Protein AF-A0A972HAM0-F1 (afdb_monomer)

Nearest PDB structures (foldseek):
  3bdv-assembly2_B  TM=7.056E-01  e=9.224E-04  Pectobacterium atrosepticum SCRI1043
  4ao7-assembly1_A-2  TM=7.039E-01  e=7.233E-04  unidentified
  4ao8-assembly1_A-2  TM=7.029E-01  e=2.296E-03  unidentified
  3qit-assembly1_A  TM=6.746E-01  e=1.913E-03  Moorena producens 19L
  4dnp-assembly1_A  TM=5.865E-01  e=1.813E-02  Petunia x hybrida

Structure (mmCIF, N/CA/C/O backbone):
data_AF-A0A972HAM0-F1
#
_entry.id   AF-A0A972HAM0-F1
#
loop_
_atom_site.group_PDB
_atom_site.id
_atom_site.type_symbol
_atom_site.label_atom_id
_atom_site.label_alt_id
_atom_site.label_comp_id
_atom_site.label_asym_id
_atom_site.label_entity_id
_atom_site.label_seq_id
_atom_site.pdbx_PDB_ins_code
_atom_site.Cartn_x
_atom_site.Cartn_y
_atom_site.Cartn_z
_atom_site.occupancy
_atom_site.B_iso_or_equiv
_atom_site.auth_seq_id
_atom_site.auth_comp_id
_atom_site.auth_asym_id
_atom_site.auth_atom_id
_atom_site.pdbx_PDB_model_num
ATOM 1 N N . MET A 1 1 ? -0.310 -13.573 5.670 1.00 89.56 1 MET A N 1
ATOM 2 C CA . MET A 1 1 ? -0.587 -12.162 6.028 1.00 89.56 1 MET A CA 1
ATOM 3 C C . MET A 1 1 ? -2.030 -11.923 6.480 1.00 89.56 1 MET A C 1
ATOM 5 O O . MET A 1 1 ? -2.223 -11.388 7.561 1.00 89.56 1 MET A O 1
ATOM 9 N N . THR A 1 2 ? -3.061 -12.250 5.684 1.00 91.50 2 THR A N 1
ATOM 10 C CA . THR A 1 2 ? -4.462 -11.973 6.077 1.00 91.50 2 THR A CA 1
ATOM 11 C C . THR A 1 2 ? -4.888 -12.697 7.353 1.00 91.50 2 THR A C 1
ATOM 13 O O . THR A 1 2 ? -5.573 -12.101 8.175 1.00 91.50 2 THR A O 1
ATOM 16 N N . ALA A 1 3 ? -4.483 -13.957 7.532 1.00 93.50 3 ALA A N 1
ATOM 17 C CA . ALA A 1 3 ? -4.827 -14.722 8.728 1.00 93.50 3 ALA A CA 1
ATOM 18 C C . ALA A 1 3 ? -4.250 -14.070 9.995 1.00 93.50 3 ALA A C 1
ATOM 20 O O . ALA A 1 3 ? -4.934 -13.969 11.004 1.00 93.50 3 ALA A O 1
ATOM 21 N N . GLU A 1 4 ? -3.025 -13.565 9.905 1.00 95.81 4 GLU A N 1
ATOM 22 C CA . GLU A 1 4 ? -2.294 -12.891 10.972 1.00 95.81 4 GLU A CA 1
ATOM 23 C C . GLU A 1 4 ? -2.949 -11.548 11.332 1.00 95.81 4 GLU A C 1
ATOM 25 O O . GLU A 1 4 ? -3.107 -11.243 12.509 1.00 95.81 4 GLU A O 1
ATOM 30 N N . LEU A 1 5 ? -3.417 -10.779 10.338 1.00 95.69 5 LEU A N 1
ATOM 31 C CA . LEU A 1 5 ? -4.200 -9.556 10.572 1.00 95.69 5 LEU A CA 1
ATOM 32 C C . LEU A 1 5 ? -5.527 -9.855 11.281 1.00 95.69 5 LEU A C 1
ATOM 34 O O . LEU A 1 5 ? -5.875 -9.187 12.250 1.00 95.69 5 LEU A O 1
ATOM 38 N N . VAL A 1 6 ? -6.253 -10.885 10.841 1.00 96.44 6 VAL A N 1
ATOM 39 C CA . VAL A 1 6 ? -7.515 -11.288 11.483 1.00 96.44 6 VAL A CA 1
ATOM 40 C C . VAL A 1 6 ? -7.274 -11.769 12.917 1.00 96.44 6 VAL A C 1
ATOM 42 O O . VAL A 1 6 ? -8.014 -11.391 13.820 1.00 96.44 6 VAL A O 1
ATOM 45 N N . GLN A 1 7 ? -6.213 -12.545 13.157 1.00 96.44 7 GLN A N 1
ATOM 46 C CA . GLN A 1 7 ? -5.815 -12.972 14.505 1.00 96.44 7 GLN A CA 1
ATOM 47 C C . GLN A 1 7 ? -5.451 -11.792 15.415 1.00 96.44 7 GLN A C 1
ATOM 49 O O . GLN A 1 7 ? -5.695 -11.855 16.616 1.00 96.44 7 GLN A O 1
ATOM 54 N N . ALA A 1 8 ? -4.912 -10.712 14.848 1.00 95.31 8 ALA A N 1
ATOM 55 C CA . ALA A 1 8 ? -4.632 -9.467 15.556 1.00 95.31 8 ALA A CA 1
ATOM 56 C C . ALA A 1 8 ? -5.870 -8.560 15.740 1.00 95.31 8 ALA A C 1
ATOM 58 O O . ALA A 1 8 ? -5.734 -7.459 16.265 1.00 95.31 8 ALA A O 1
ATOM 59 N N . GLY A 1 9 ? -7.066 -9.006 15.333 1.00 95.69 9 GLY A N 1
ATOM 60 C CA . GLY A 1 9 ? -8.332 -8.303 15.563 1.00 95.69 9 GLY A CA 1
ATOM 61 C C . GLY A 1 9 ? -8.787 -7.375 14.433 1.00 95.69 9 GLY A C 1
ATOM 62 O O . GLY A 1 9 ? -9.770 -6.658 14.604 1.00 95.69 9 GLY A O 1
ATOM 63 N N . PHE A 1 10 ? -8.122 -7.381 13.274 1.00 96.62 10 PHE A N 1
ATOM 64 C CA . PHE A 1 10 ? -8.513 -6.536 12.143 1.00 96.62 10 PHE A CA 1
ATOM 65 C C . PHE A 1 10 ? -9.674 -7.138 11.343 1.00 96.62 10 PHE A C 1
ATOM 67 O O . PHE A 1 10 ? -9.646 -8.308 10.951 1.00 96.62 10 PHE A O 1
ATOM 74 N N . GLY A 1 11 ? -10.646 -6.296 10.982 1.00 96.38 11 GLY A N 1
ATOM 75 C CA . GLY A 1 11 ? -11.509 -6.554 9.831 1.00 96.38 11 GLY A CA 1
ATOM 76 C C . GLY A 1 11 ? -10.717 -6.340 8.539 1.00 96.38 11 GLY A C 1
ATOM 77 O O . GLY A 1 11 ? -10.143 -5.272 8.341 1.00 96.38 11 GLY A O 1
ATOM 78 N N . VAL A 1 12 ? -10.657 -7.345 7.660 1.00 97.06 12 VAL A N 1
ATOM 79 C CA . VAL A 1 12 ? -9.850 -7.278 6.429 1.00 97.06 12 VAL A CA 1
ATOM 80 C C . VAL A 1 12 ? -10.738 -7.348 5.191 1.00 97.06 12 VAL A C 1
ATOM 82 O O . VAL A 1 12 ? -11.298 -8.398 4.879 1.00 97.06 12 VAL A O 1
ATOM 85 N N . LEU A 1 13 ? -10.794 -6.248 4.437 1.00 97.44 13 LEU A N 1
ATOM 86 C CA . LEU A 1 13 ? -11.353 -6.218 3.087 1.00 97.44 13 LEU A CA 1
ATOM 87 C C . LEU A 1 13 ? -10.247 -6.502 2.065 1.00 97.44 13 LEU A C 1
ATOM 89 O O . LEU A 1 13 ? -9.248 -5.789 2.000 1.00 97.44 13 LEU A O 1
ATOM 93 N N . ARG A 1 14 ? -10.443 -7.532 1.239 1.00 97.25 14 ARG A N 1
ATOM 94 C CA . ARG A 1 14 ? -9.650 -7.777 0.027 1.00 97.25 14 ARG A CA 1
ATOM 95 C C . ARG A 1 14 ? -10.576 -7.742 -1.171 1.00 97.25 14 ARG A C 1
ATOM 97 O O . ARG A 1 14 ? -11.687 -8.259 -1.099 1.00 97.25 14 ARG A O 1
ATOM 104 N N . PHE A 1 15 ? -10.092 -7.186 -2.267 1.00 97.69 15 PHE A N 1
ATOM 105 C CA . PHE A 1 15 ? -10.826 -7.118 -3.518 1.00 97.69 15 PHE A CA 1
ATOM 106 C C . PHE A 1 15 ? -9.882 -7.399 -4.686 1.00 97.69 15 PHE A C 1
ATOM 108 O O . PHE A 1 15 ? -8.662 -7.298 -4.549 1.00 97.69 15 PHE A O 1
ATOM 115 N N . ASN A 1 16 ? -10.462 -7.770 -5.824 1.00 98.12 16 ASN A N 1
ATOM 116 C CA . ASN A 1 16 ? -9.743 -7.851 -7.086 1.00 98.12 16 ASN A CA 1
ATOM 117 C C . ASN A 1 16 ? -9.908 -6.527 -7.830 1.00 98.12 16 ASN A C 1
ATOM 119 O O . ASN A 1 16 ? -11.032 -6.034 -7.953 1.00 98.12 16 ASN A O 1
ATOM 123 N N . PHE A 1 17 ? -8.813 -5.989 -8.359 1.00 98.38 17 PHE A N 1
ATOM 124 C CA . PHE A 1 17 ? -8.863 -4.877 -9.308 1.00 98.38 17 PHE A CA 1
ATOM 125 C C . PHE A 1 17 ? -9.680 -5.237 -10.552 1.00 98.38 17 PHE A C 1
ATOM 127 O O . PHE A 1 17 ? -9.882 -6.418 -10.857 1.00 98.38 17 PHE A O 1
ATOM 134 N N . ARG A 1 18 ? -10.139 -4.216 -11.278 1.00 98.06 18 ARG A N 1
ATOM 135 C CA . ARG A 1 18 ? -10.778 -4.371 -12.590 1.00 98.06 18 ARG A CA 1
ATOM 136 C C . ARG A 1 18 ? -9.995 -5.317 -13.506 1.00 98.06 18 ARG A C 1
ATOM 138 O O . ARG A 1 18 ? -8.767 -5.293 -13.545 1.00 98.06 18 ARG A O 1
ATOM 145 N N . GLY A 1 19 ? -10.713 -6.184 -14.215 1.00 96.75 19 GLY A N 1
ATOM 146 C CA . GLY A 1 19 ? -10.127 -7.186 -15.112 1.00 96.75 19 GLY A CA 1
ATOM 147 C C . GLY A 1 19 ? -9.462 -8.390 -14.427 1.00 96.75 19 GLY A C 1
ATOM 148 O O . GLY A 1 19 ? -8.934 -9.257 -15.121 1.00 96.75 19 GLY A O 1
ATOM 149 N N . VAL A 1 20 ? -9.483 -8.488 -13.089 1.00 97.38 20 VAL A N 1
ATOM 150 C CA . VAL A 1 20 ? -8.923 -9.630 -12.345 1.00 97.38 20 VAL A CA 1
ATOM 151 C C . VAL A 1 20 ? -10.029 -10.503 -11.751 1.00 97.38 20 VAL A C 1
ATOM 153 O O . VAL A 1 20 ? -10.897 -10.045 -11.005 1.00 97.38 20 VAL A O 1
ATOM 156 N N . GLY A 1 21 ? -9.958 -11.810 -12.015 1.00 95.75 21 GLY A N 1
ATOM 157 C CA . GLY A 1 21 ? -10.916 -12.784 -11.493 1.00 95.75 21 GLY A CA 1
ATOM 158 C C . GLY A 1 21 ? -12.337 -12.469 -11.960 1.00 95.75 21 GLY A C 1
ATOM 159 O O . GLY A 1 21 ? -12.604 -12.455 -13.156 1.00 95.75 21 GLY A O 1
ATOM 160 N N . SER A 1 22 ? -13.240 -12.217 -11.012 1.00 97.00 22 SER A N 1
ATOM 161 C CA . SER A 1 22 ? -14.641 -11.870 -11.298 1.00 97.00 22 SER A CA 1
ATOM 162 C C . SER A 1 22 ? -14.912 -10.363 -11.394 1.00 97.00 22 SER A C 1
ATOM 164 O O . SER A 1 22 ? -16.061 -9.980 -11.605 1.00 97.00 22 SER A O 1
ATOM 166 N N . SER A 1 23 ? -13.906 -9.504 -11.199 1.00 97.81 23 SER A N 1
ATOM 167 C CA . SER A 1 23 ? -14.076 -8.053 -11.329 1.00 97.81 23 SER A CA 1
ATOM 168 C C . SER A 1 23 ? -14.169 -7.661 -12.804 1.00 97.81 23 SER A C 1
ATOM 170 O O . SER A 1 23 ? -13.308 -8.016 -13.606 1.00 97.81 23 SER A O 1
ATOM 172 N N . SER A 1 24 ? -15.210 -6.906 -13.160 1.00 97.25 24 SER A N 1
ATOM 173 C CA . SER A 1 24 ? -15.413 -6.380 -14.516 1.00 97.25 24 SER A CA 1
ATOM 174 C C . SER A 1 24 ? -14.378 -5.315 -14.901 1.00 97.25 24 SER A C 1
ATOM 176 O O . SER A 1 24 ? -13.622 -4.837 -14.057 1.00 97.25 24 SER A O 1
ATOM 178 N N . GLY A 1 25 ? -14.407 -4.880 -16.163 1.00 96.50 25 GLY A N 1
ATOM 179 C CA . GLY A 1 25 ? -13.519 -3.840 -16.688 1.00 96.50 25 GLY A CA 1
ATOM 180 C C . GLY A 1 25 ? -12.183 -4.396 -17.177 1.00 96.50 25 GLY A C 1
ATOM 181 O O . GLY A 1 25 ? -11.997 -5.607 -17.263 1.00 96.50 25 GLY A O 1
ATOM 182 N N . GLU A 1 26 ? -11.265 -3.495 -17.509 1.00 96.81 26 GLU A N 1
ATOM 183 C CA . GLU A 1 26 ? -9.959 -3.824 -18.083 1.00 96.81 26 GLU A CA 1
ATOM 184 C C . GLU A 1 26 ? -8.845 -3.122 -17.311 1.00 96.81 26 GLU A C 1
ATOM 186 O O . GLU A 1 26 ? -9.047 -2.030 -16.770 1.00 96.81 26 GLU A O 1
ATOM 191 N N . TRP A 1 27 ? -7.673 -3.760 -17.273 1.00 94.44 27 TRP A N 1
ATOM 192 C CA . TRP A 1 27 ? -6.483 -3.197 -16.644 1.00 94.44 27 TRP A CA 1
ATOM 193 C C . TRP A 1 27 ? -6.089 -1.873 -17.306 1.00 94.44 27 TRP A C 1
ATOM 195 O O . TRP A 1 27 ? -6.049 -1.764 -18.531 1.00 94.44 27 TRP A O 1
ATOM 205 N N . SER A 1 28 ? -5.767 -0.875 -16.486 1.00 93.75 28 SER A N 1
ATOM 206 C CA . SER A 1 28 ? -5.526 0.506 -16.923 1.00 93.75 28 SER A CA 1
ATOM 207 C C . SER A 1 28 ? -4.258 1.122 -16.327 1.00 93.75 28 SER A C 1
ATOM 209 O O . SER A 1 28 ? -4.190 2.330 -16.091 1.00 93.75 28 SER A O 1
ATOM 211 N N . ALA A 1 29 ? -3.247 0.287 -16.072 1.00 92.81 29 ALA A N 1
ATOM 212 C CA . ALA A 1 29 ? -1.920 0.700 -15.609 1.00 92.81 29 ALA A CA 1
ATOM 213 C C . ALA A 1 29 ? -1.911 1.565 -14.334 1.00 92.81 29 ALA A C 1
ATOM 215 O O . ALA A 1 29 ? -1.030 2.401 -14.137 1.00 92.81 29 ALA A O 1
ATO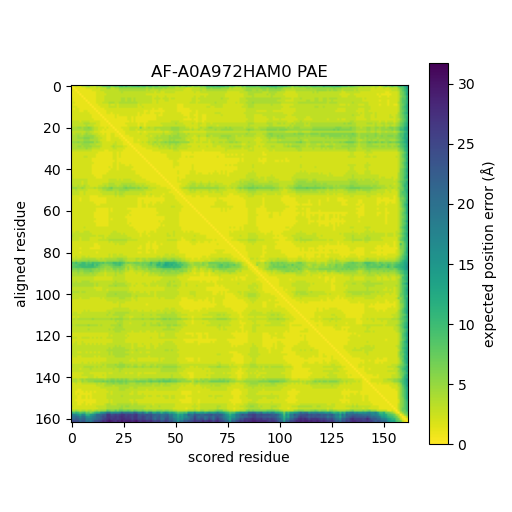M 216 N N . GLY A 1 30 ? -2.883 1.363 -13.443 1.00 92.56 30 GLY A N 1
ATOM 217 C CA . GLY A 1 30 ? -2.986 2.089 -12.182 1.00 92.56 30 GLY A CA 1
ATOM 218 C C . GLY A 1 30 ? -3.821 3.365 -12.262 1.00 92.56 30 GLY A C 1
ATOM 219 O O . GLY A 1 30 ? -3.993 4.013 -11.235 1.00 92.56 30 GLY A O 1
ATOM 220 N N . ILE A 1 31 ? -4.338 3.759 -13.432 1.00 94.38 31 ILE A N 1
ATOM 221 C CA . ILE A 1 31 ? -5.187 4.955 -13.567 1.00 94.38 31 ILE A CA 1
ATOM 222 C C . ILE A 1 31 ? -6.586 4.654 -13.035 1.00 94.38 31 ILE A C 1
ATOM 224 O O . ILE A 1 31 ? -7.037 5.273 -12.076 1.00 94.38 31 ILE A O 1
ATOM 228 N N . GLY A 1 32 ? -7.258 3.677 -13.634 1.00 96.69 32 GLY A N 1
ATOM 229 C CA . GLY A 1 32 ? -8.582 3.243 -13.218 1.00 96.69 32 GLY A CA 1
ATOM 230 C C . GLY A 1 32 ? -8.558 2.445 -11.921 1.00 96.69 32 GLY A C 1
ATOM 231 O O . GLY A 1 32 ? -9.471 2.558 -11.114 1.00 96.69 32 GLY A O 1
ATOM 232 N N . GLU A 1 33 ? -7.493 1.697 -11.647 1.00 98.38 33 GLU A N 1
ATOM 233 C CA . GLU A 1 33 ? -7.373 0.936 -10.403 1.00 98.38 33 GLU A CA 1
ATOM 234 C C . GLU A 1 33 ? -7.383 1.836 -9.150 1.00 98.38 33 GLU A C 1
ATOM 236 O O . GLU A 1 33 ? -7.750 1.371 -8.072 1.00 98.38 33 GLU A O 1
ATOM 241 N N . GLN A 1 34 ? -7.070 3.134 -9.272 1.00 98.38 34 GLN A N 1
ATOM 242 C CA . GLN A 1 34 ? -7.274 4.106 -8.187 1.00 98.38 34 GLN A CA 1
ATOM 243 C C . GLN A 1 34 ? -8.756 4.275 -7.817 1.00 98.38 34 GLN A C 1
ATOM 245 O O . GLN A 1 34 ? -9.065 4.426 -6.636 1.00 98.38 34 GLN A O 1
ATOM 250 N N . ASP A 1 35 ? -9.678 4.201 -8.782 1.00 98.38 35 ASP A N 1
ATOM 251 C CA . ASP A 1 35 ? -11.121 4.210 -8.500 1.00 98.38 35 ASP A CA 1
ATOM 252 C C . ASP A 1 35 ? -11.556 2.938 -7.777 1.00 98.38 35 ASP A C 1
ATOM 254 O O . ASP A 1 35 ? -12.429 2.989 -6.914 1.00 98.38 35 ASP A O 1
ATOM 258 N N . ASP A 1 36 ? -10.925 1.803 -8.081 1.00 98.69 36 ASP A N 1
ATOM 259 C CA . ASP A 1 36 ? -11.220 0.544 -7.397 1.00 98.69 36 ASP A CA 1
ATOM 260 C C . ASP A 1 36 ? -10.776 0.618 -5.923 1.00 98.69 36 ASP A C 1
ATOM 262 O O . ASP A 1 36 ? -11.514 0.194 -5.031 1.00 98.69 36 ASP A O 1
ATOM 266 N N . VAL A 1 37 ? -9.609 1.228 -5.644 1.00 98.69 37 VAL A N 1
ATOM 267 C CA . VAL A 1 37 ? -9.173 1.537 -4.267 1.00 98.69 37 VAL A CA 1
ATOM 268 C 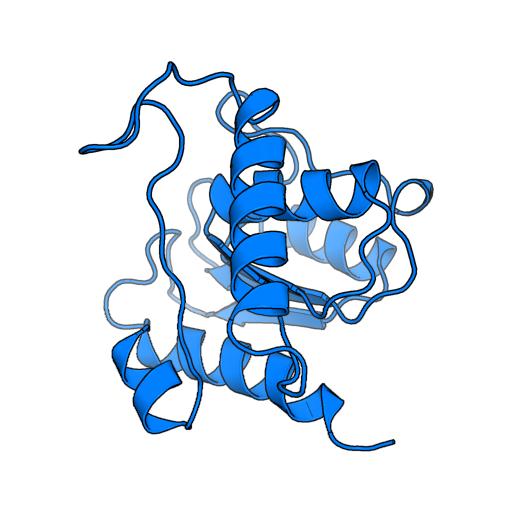C . VAL A 1 37 ? -10.167 2.480 -3.588 1.00 98.69 37 VAL A C 1
ATOM 270 O O . VAL A 1 37 ? -10.593 2.203 -2.465 1.00 98.69 37 VAL A O 1
ATOM 273 N N . ALA A 1 38 ? -10.567 3.564 -4.260 1.00 98.56 38 ALA A N 1
ATOM 274 C CA . ALA A 1 38 ? -11.525 4.528 -3.724 1.00 98.56 38 ALA A CA 1
ATOM 275 C C . ALA A 1 38 ? -12.865 3.862 -3.370 1.00 98.56 38 ALA A C 1
ATOM 277 O O . ALA A 1 38 ? -13.395 4.073 -2.278 1.00 98.56 38 ALA A O 1
ATOM 278 N N . ALA A 1 39 ? -13.379 2.999 -4.250 1.00 98.50 39 ALA A N 1
ATOM 279 C CA . ALA A 1 39 ? -14.611 2.249 -4.036 1.00 98.50 39 ALA A CA 1
ATOM 280 C C . ALA A 1 39 ? -14.499 1.282 -2.848 1.00 98.50 39 ALA A C 1
ATOM 282 O O . ALA A 1 39 ? -15.416 1.212 -2.029 1.00 98.50 39 ALA A O 1
ATOM 283 N N . ALA A 1 40 ? -13.372 0.578 -2.702 1.00 98.44 40 ALA A N 1
ATOM 284 C CA . ALA A 1 40 ? -13.136 -0.311 -1.566 1.00 98.44 40 ALA A CA 1
ATOM 285 C C . ALA A 1 40 ? -13.066 0.454 -0.231 1.00 98.44 40 ALA A C 1
ATOM 287 O O . ALA A 1 40 ? -13.662 0.027 0.761 1.00 98.44 40 ALA A O 1
ATOM 288 N N . VAL A 1 41 ? -12.386 1.606 -0.206 1.00 98.31 41 VAL A N 1
ATOM 289 C CA . VAL A 1 41 ? -12.315 2.482 0.976 1.00 98.31 41 VAL A CA 1
ATOM 290 C C . VAL A 1 41 ? -13.698 3.029 1.333 1.00 98.31 41 VAL A C 1
ATOM 292 O O . VAL A 1 41 ? -14.091 2.978 2.499 1.00 98.31 41 VAL A O 1
ATOM 295 N N . ALA A 1 42 ? -14.459 3.503 0.343 1.00 98.25 42 ALA A N 1
ATOM 296 C CA . ALA A 1 42 ? -15.815 4.006 0.543 1.00 98.25 42 ALA A CA 1
ATOM 297 C C . ALA A 1 42 ? -16.758 2.911 1.063 1.00 98.25 42 ALA A C 1
ATOM 299 O O . ALA A 1 42 ? -17.502 3.146 2.014 1.00 98.25 42 ALA A O 1
ATOM 300 N N . PHE A 1 43 ? -16.684 1.702 0.502 1.00 98.31 43 PHE A N 1
ATOM 301 C CA . PHE A 1 43 ? -17.449 0.552 0.982 1.00 98.31 43 PHE A CA 1
ATOM 302 C C . PHE A 1 43 ? -17.119 0.225 2.444 1.00 98.31 43 PHE A C 1
ATOM 304 O O . PHE A 1 43 ? -18.030 0.083 3.258 1.00 98.31 43 PHE A O 1
ATOM 311 N N . ALA A 1 44 ? -15.832 0.158 2.804 1.00 97.38 44 ALA A N 1
ATOM 312 C CA . ALA A 1 44 ? -15.415 -0.108 4.180 1.00 97.38 44 ALA A CA 1
ATOM 313 C C . ALA A 1 44 ? -15.905 0.979 5.153 1.00 97.38 44 ALA A C 1
ATOM 315 O O . ALA A 1 44 ? -16.360 0.658 6.249 1.00 97.38 44 ALA A O 1
ATOM 316 N N . ALA A 1 45 ? -15.856 2.251 4.746 1.00 96.94 45 ALA A N 1
ATOM 317 C CA . ALA A 1 45 ? -16.357 3.366 5.545 1.00 96.94 45 ALA A CA 1
ATOM 318 C C . ALA A 1 45 ? -17.885 3.336 5.722 1.00 96.94 45 ALA A C 1
ATOM 320 O O . ALA A 1 45 ? -18.375 3.691 6.787 1.00 96.94 45 ALA A O 1
ATOM 321 N N . GLN A 1 46 ? -18.643 2.897 4.714 1.00 97.81 46 GLN A N 1
ATOM 322 C CA . GLN A 1 46 ? -20.101 2.766 4.817 1.00 97.81 46 GLN A CA 1
ATOM 323 C C . GLN A 1 46 ? -20.521 1.557 5.660 1.00 97.81 46 GLN A C 1
ATOM 325 O O . GLN A 1 46 ? -21.444 1.660 6.463 1.00 97.81 46 GLN A O 1
ATOM 330 N N . ALA A 1 47 ? -19.853 0.415 5.483 1.00 97.12 47 ALA A N 1
ATOM 331 C CA . ALA A 1 47 ? -20.174 -0.813 6.204 1.00 97.12 47 ALA A CA 1
ATOM 332 C C . ALA A 1 47 ? -19.765 -0.749 7.686 1.00 97.12 47 ALA A C 1
ATOM 334 O O . ALA A 1 47 ? -20.444 -1.324 8.535 1.00 97.12 47 ALA A O 1
ATOM 335 N N . TYR A 1 48 ? -18.668 -0.048 7.991 1.00 95.88 48 TYR A N 1
ATOM 336 C CA . TYR A 1 48 ? -18.094 0.058 9.333 1.00 95.88 48 TYR A CA 1
ATOM 337 C C . TYR A 1 48 ? -17.655 1.506 9.631 1.00 95.88 48 TYR A C 1
ATOM 339 O O . TYR A 1 48 ? -16.452 1.796 9.668 1.00 95.88 48 TYR A O 1
ATOM 347 N N . PRO A 1 49 ? -18.611 2.434 9.829 1.00 95.00 49 PRO A N 1
ATOM 348 C CA . PRO A 1 49 ? -18.324 3.866 9.951 1.00 95.00 49 PRO A CA 1
ATOM 349 C C . PRO A 1 49 ? -17.424 4.202 11.142 1.00 95.00 49 PRO A C 1
ATOM 351 O O . PRO A 1 49 ? -16.493 4.999 10.993 1.00 95.00 49 PRO A O 1
ATOM 354 N N . ASP A 1 50 ? -17.638 3.527 12.272 1.00 94.38 50 ASP A N 1
ATOM 355 C CA . ASP A 1 50 ? -16.976 3.827 13.547 1.00 94.38 50 ASP A CA 1
ATOM 356 C C . ASP A 1 50 ? -15.610 3.145 13.716 1.00 94.38 50 ASP A C 1
ATOM 358 O O . ASP A 1 50 ? -14.899 3.414 14.684 1.00 94.38 50 ASP A O 1
ATOM 362 N N . LEU A 1 51 ? -15.220 2.253 12.798 1.00 93.94 51 LEU A N 1
ATOM 363 C CA . LEU A 1 51 ? -13.931 1.571 12.890 1.00 93.94 51 LEU A CA 1
ATOM 364 C C . LEU A 1 51 ? -12.812 2.403 12.248 1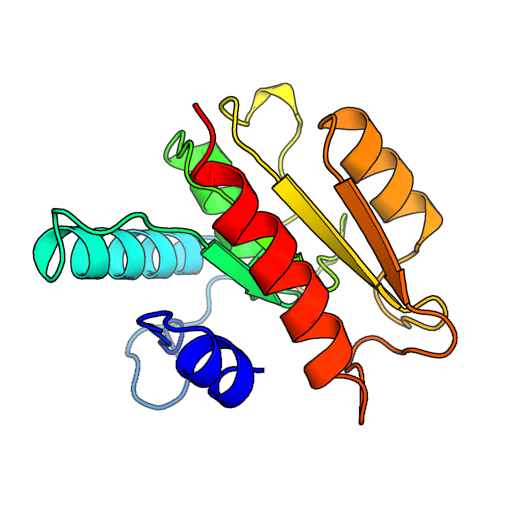.00 93.94 51 LEU A C 1
ATOM 366 O O . LEU A 1 51 ? -12.985 2.901 11.130 1.00 93.94 51 LEU A O 1
ATOM 370 N N . PRO A 1 52 ? -11.630 2.496 12.889 1.00 94.19 52 PRO A N 1
ATOM 371 C CA . PRO A 1 52 ? -10.424 2.977 12.230 1.00 94.19 52 PRO A CA 1
ATOM 372 C C . PRO A 1 52 ? -10.122 2.152 10.975 1.00 94.19 52 PRO A C 1
ATOM 374 O O . PRO A 1 52 ? -10.361 0.944 10.922 1.00 94.19 52 PRO A O 1
ATOM 377 N N . ARG A 1 53 ? -9.584 2.809 9.948 1.00 95.19 53 ARG A N 1
ATOM 378 C CA . ARG A 1 53 ? -9.280 2.198 8.648 1.00 95.19 53 ARG A CA 1
ATOM 379 C C . ARG A 1 53 ? -7.842 2.501 8.264 1.00 95.19 53 ARG A C 1
ATOM 381 O O . ARG A 1 53 ? -7.330 3.572 8.571 1.00 95.19 53 ARG A O 1
ATOM 388 N N . GLY A 1 5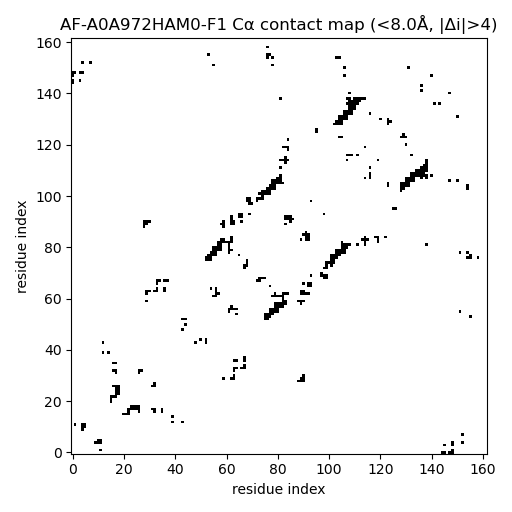4 ? -7.224 1.578 7.544 1.00 97.25 54 GLY A N 1
ATOM 389 C CA . GLY A 1 54 ? -5.907 1.751 6.949 1.00 97.25 54 GLY A CA 1
ATOM 390 C C . GLY A 1 54 ? -5.823 1.003 5.628 1.00 97.25 54 GLY A C 1
ATOM 391 O O . GLY A 1 54 ? -6.644 0.129 5.344 1.00 97.25 54 GLY A O 1
ATOM 392 N N . ILE A 1 55 ? -4.841 1.361 4.813 1.00 98.38 55 ILE A N 1
ATOM 393 C CA . ILE A 1 55 ? -4.622 0.762 3.498 1.00 98.38 55 ILE A CA 1
ATOM 394 C C . ILE A 1 55 ? -3.310 -0.019 3.538 1.00 98.38 55 ILE A C 1
ATOM 396 O O . ILE A 1 55 ? -2.281 0.493 3.969 1.00 98.38 55 ILE 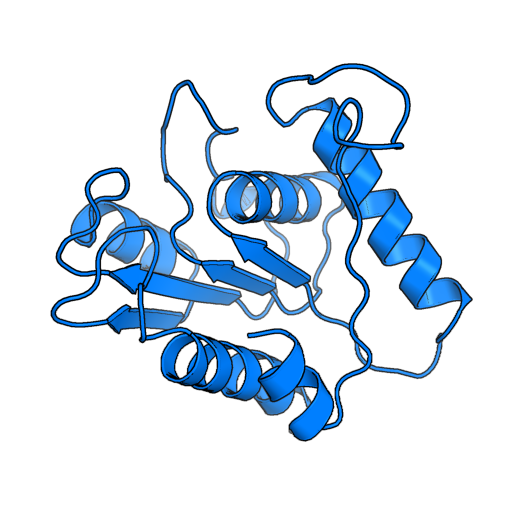A O 1
ATOM 400 N N . VAL A 1 56 ? -3.338 -1.261 3.062 1.00 98.56 56 VAL A N 1
ATOM 401 C CA . VAL A 1 56 ? -2.136 -2.070 2.850 1.00 98.56 56 VAL A CA 1
ATOM 402 C C . VAL A 1 56 ? -2.093 -2.457 1.384 1.00 98.56 56 VAL A C 1
ATOM 404 O O . VAL A 1 56 ? -3.022 -3.090 0.883 1.00 98.56 56 VAL A O 1
ATOM 407 N N . GLY A 1 57 ? -1.025 -2.075 0.696 1.00 98.31 57 GLY A N 1
ATOM 408 C CA . GLY A 1 57 ? -0.792 -2.449 -0.691 1.00 98.31 57 GLY A CA 1
ATOM 409 C C . GLY A 1 57 ? 0.490 -3.256 -0.836 1.00 98.31 57 GLY A C 1
ATOM 410 O O . GLY A 1 57 ? 1.424 -3.101 -0.054 1.00 98.31 57 GLY A O 1
ATOM 411 N N . TRP A 1 58 ? 0.549 -4.097 -1.866 1.00 98.25 58 TRP A N 1
ATOM 412 C CA . TRP A 1 58 ? 1.755 -4.830 -2.249 1.00 98.25 58 TRP A CA 1
ATOM 413 C C . TRP A 1 58 ? 2.085 -4.538 -3.711 1.00 98.25 58 TRP A C 1
ATOM 415 O O . TRP A 1 58 ? 1.212 -4.678 -4.568 1.00 98.25 58 TRP A O 1
ATOM 425 N N . SER A 1 59 ? 3.328 -4.142 -3.997 1.00 97.69 59 SER A N 1
ATOM 426 C CA . SER A 1 59 ? 3.862 -3.908 -5.342 1.00 97.69 59 SER A CA 1
ATOM 427 C C . SER A 1 59 ? 2.958 -2.959 -6.129 1.00 97.69 59 SER A C 1
ATOM 429 O O . SER A 1 59 ? 2.711 -1.842 -5.671 1.00 97.69 59 SER A O 1
ATOM 431 N N . PHE A 1 60 ? 2.382 -3.396 -7.249 1.00 97.94 60 PHE A N 1
ATOM 432 C CA . PHE A 1 60 ? 1.388 -2.632 -8.005 1.00 97.94 60 PHE A CA 1
ATOM 433 C C . PHE A 1 60 ? 0.265 -2.053 -7.124 1.00 97.94 60 PHE A C 1
ATOM 435 O O . PHE A 1 60 ? -0.099 -0.886 -7.269 1.00 97.94 60 PHE A O 1
ATOM 442 N N . GLY A 1 61 ? -0.263 -2.829 -6.173 1.00 98.12 61 GLY A N 1
ATOM 443 C CA . GLY A 1 61 ? -1.309 -2.368 -5.258 1.00 98.12 61 GLY A CA 1
ATOM 444 C C . GLY A 1 61 ? -0.818 -1.310 -4.266 1.00 98.12 61 GLY A C 1
ATOM 445 O O . GLY A 1 61 ? -1.582 -0.419 -3.896 1.00 98.12 61 GLY A O 1
ATOM 446 N N . ALA A 1 62 ? 0.457 -1.355 -3.865 1.00 98.44 62 ALA A N 1
ATOM 447 C CA . ALA A 1 62 ? 1.071 -0.308 -3.048 1.00 98.44 62 ALA A CA 1
ATOM 448 C C . ALA A 1 62 ? 1.184 0.994 -3.850 1.00 98.44 62 ALA A C 1
ATOM 450 O O . ALA A 1 62 ? 0.674 2.026 -3.422 1.00 98.44 62 ALA A O 1
ATOM 451 N N . ALA A 1 63 ? 1.751 0.932 -5.054 1.00 98.31 63 ALA A N 1
ATOM 452 C CA . ALA A 1 63 ? 1.893 2.106 -5.907 1.00 98.31 63 ALA A CA 1
ATOM 453 C C . ALA A 1 63 ? 0.540 2.743 -6.271 1.00 98.31 63 ALA A C 1
ATOM 455 O O . ALA A 1 63 ? 0.353 3.954 -6.138 1.00 98.31 63 ALA A O 1
ATOM 456 N N . THR A 1 64 ? -0.435 1.915 -6.649 1.00 98.56 64 THR A N 1
ATOM 457 C CA . THR A 1 64 ? -1.793 2.354 -6.999 1.00 98.56 64 THR A CA 1
ATOM 458 C C . THR A 1 64 ? -2.508 2.990 -5.811 1.00 98.56 64 THR A C 1
ATOM 460 O O . THR A 1 64 ? -3.094 4.062 -5.944 1.00 98.56 64 THR A O 1
ATOM 463 N N . SER A 1 65 ? -2.442 2.375 -4.627 1.00 98.62 65 SER A N 1
ATOM 464 C CA . SER A 1 65 ? -3.110 2.930 -3.444 1.00 98.62 65 SER A CA 1
ATOM 465 C C . SER A 1 65 ? -2.449 4.206 -2.916 1.00 98.62 65 SER A C 1
ATOM 467 O O . SER A 1 65 ? -3.153 5.082 -2.420 1.00 98.62 65 SER A O 1
ATOM 469 N N . LEU A 1 66 ? -1.129 4.370 -3.071 1.00 98.56 66 LEU A N 1
ATOM 470 C CA . LEU A 1 66 ? -0.459 5.629 -2.737 1.00 98.56 66 LEU A CA 1
ATOM 471 C C . LEU A 1 66 ? -0.814 6.741 -3.735 1.00 98.56 66 LEU A C 1
ATOM 473 O O . LEU A 1 66 ? -1.008 7.888 -3.338 1.00 98.56 66 LEU A O 1
ATOM 477 N N . ARG A 1 67 ? -0.982 6.407 -5.022 1.00 98.38 67 ARG A N 1
ATOM 478 C CA . ARG A 1 67 ? -1.524 7.345 -6.018 1.00 98.38 67 ARG A CA 1
ATOM 479 C C . ARG A 1 67 ? -2.962 7.747 -5.723 1.00 98.38 67 ARG A C 1
ATOM 481 O O . ARG A 1 67 ? -3.261 8.93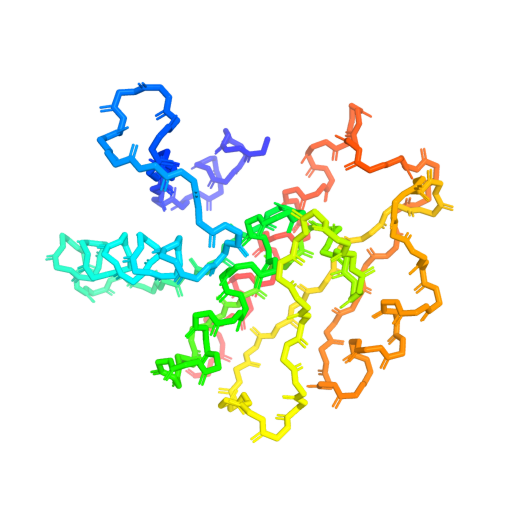3 -5.805 1.00 98.38 67 ARG A O 1
ATOM 488 N N . PHE A 1 68 ? -3.801 6.810 -5.284 1.00 98.56 68 PHE A N 1
ATOM 489 C CA . PHE A 1 68 ? -5.123 7.134 -4.746 1.00 98.56 68 PHE A CA 1
ATOM 490 C C . PHE A 1 68 ? -5.018 8.136 -3.582 1.00 98.56 68 PHE A C 1
ATOM 492 O O . PHE A 1 68 ? -5.734 9.130 -3.588 1.00 98.56 68 PHE A O 1
ATOM 499 N N . GLN A 1 69 ? -4.090 7.958 -2.628 1.00 98.38 69 GLN A N 1
ATOM 500 C CA . GLN A 1 69 ? -3.921 8.943 -1.547 1.00 98.38 69 GLN A CA 1
ATOM 501 C C . GLN A 1 69 ? -3.567 10.340 -2.059 1.00 98.38 69 GLN A C 1
ATOM 503 O O . GLN A 1 69 ? -4.078 11.320 -1.524 1.00 98.38 69 GLN A O 1
ATOM 508 N N . ALA A 1 70 ? -2.711 10.435 -3.077 1.00 98.31 70 ALA A N 1
ATOM 509 C CA . ALA A 1 70 ? -2.359 11.711 -3.693 1.00 98.31 70 ALA A CA 1
ATOM 510 C C . ALA A 1 70 ? -3.545 12.333 -4.446 1.00 98.31 70 ALA A C 1
ATOM 512 O O . ALA A 1 70 ? -3.809 13.524 -4.324 1.00 98.31 70 ALA A O 1
ATOM 513 N N . ARG A 1 71 ? -4.308 11.540 -5.199 1.00 98.19 71 ARG A N 1
ATOM 514 C CA . ARG A 1 71 ? -5.451 12.035 -5.975 1.00 98.19 71 ARG A CA 1
ATOM 515 C C . ARG A 1 71 ? -6.609 12.486 -5.084 1.00 98.19 71 ARG A C 1
ATOM 517 O O . ARG A 1 71 ? -7.148 13.570 -5.279 1.00 98.19 71 ARG A O 1
ATOM 524 N N . ASP A 1 72 ? -6.971 11.663 -4.107 1.00 98.06 72 ASP A N 1
ATOM 525 C CA . ASP A 1 72 ? -8.136 11.862 -3.239 1.00 98.06 72 ASP A CA 1
ATOM 526 C C . ASP A 1 72 ? -7.784 12.583 -1.927 1.00 98.06 72 ASP A C 1
ATOM 528 O O . ASP A 1 72 ? -8.644 12.760 -1.066 1.00 98.06 72 ASP A O 1
ATOM 532 N N . GLN A 1 73 ? -6.520 12.990 -1.757 1.00 98.06 73 GLN A N 1
ATOM 533 C CA . GLN A 1 73 ? -6.004 13.642 -0.545 1.00 98.06 73 GLN A CA 1
ATOM 534 C C . GLN A 1 73 ? -6.315 12.836 0.732 1.00 98.06 73 GLN A C 1
ATOM 536 O O . GLN A 1 73 ? -6.638 13.379 1.789 1.00 98.06 73 GLN A O 1
ATOM 541 N N . SER A 1 74 ? -6.230 11.506 0.634 1.00 97.44 74 SER A N 1
ATOM 542 C CA . SER A 1 74 ? -6.552 10.602 1.738 1.00 97.44 74 SER A CA 1
ATOM 543 C C . SER A 1 74 ? -5.464 10.629 2.813 1.00 97.44 74 SER A C 1
ATOM 545 O O . SER A 1 74 ? -4.298 10.341 2.540 1.00 97.44 74 SER A O 1
ATOM 547 N N . ALA A 1 75 ? -5.872 10.897 4.055 1.00 96.25 75 ALA A N 1
ATOM 548 C CA . ALA A 1 75 ? -5.007 10.889 5.236 1.00 96.25 75 ALA A CA 1
ATOM 549 C C . ALA A 1 75 ? -4.997 9.540 5.991 1.00 96.25 75 ALA A C 1
ATOM 551 O O . ALA A 1 75 ? -4.536 9.465 7.130 1.00 96.25 75 ALA A O 1
ATOM 552 N N . LEU A 1 76 ? -5.534 8.467 5.393 1.00 97.12 76 LEU A N 1
ATOM 553 C CA . LEU A 1 76 ? -5.565 7.154 6.043 1.00 97.12 76 LEU A CA 1
ATOM 554 C C . LEU A 1 76 ? -4.138 6.623 6.285 1.00 97.12 76 LEU A C 1
ATOM 556 O O . LEU A 1 76 ? -3.282 6.777 5.408 1.00 97.12 76 LEU A O 1
ATOM 560 N N . PRO A 1 77 ? -3.876 5.940 7.415 1.00 97.62 77 PRO A N 1
ATOM 561 C CA . PRO A 1 77 ? -2.648 5.179 7.592 1.00 97.62 77 PRO A CA 1
ATOM 562 C C . PRO A 1 77 ? -2.423 4.214 6.424 1.00 97.62 77 PRO A C 1
ATOM 564 O O . PRO A 1 77 ? -3.358 3.542 5.974 1.00 97.62 77 PRO A O 1
ATOM 567 N N . TRP A 1 78 ? -1.189 4.143 5.930 1.00 98.38 78 TRP A N 1
ATOM 568 C CA . TRP A 1 78 ? -0.853 3.363 4.741 1.00 98.38 78 TRP A CA 1
ATOM 569 C C . TRP A 1 78 ? 0.435 2.558 4.916 1.00 98.38 78 TRP A C 1
ATOM 571 O O . TRP A 1 78 ? 1.428 3.054 5.448 1.00 98.38 78 TRP A O 1
ATOM 581 N N . VAL A 1 79 ? 0.425 1.310 4.445 1.00 98.69 79 VAL A N 1
ATOM 582 C CA . VAL A 1 79 ? 1.607 0.442 4.387 1.00 98.69 79 VAL A CA 1
ATOM 583 C C . VAL A 1 79 ? 1.820 -0.037 2.953 1.00 98.69 79 VAL A C 1
ATOM 585 O O . VAL A 1 79 ? 0.947 -0.689 2.375 1.00 98.69 79 VAL A O 1
ATOM 588 N N . GLY A 1 80 ? 3.001 0.230 2.399 1.00 98.62 80 GLY A N 1
ATOM 589 C CA . GLY A 1 80 ? 3.429 -0.280 1.100 1.00 98.62 80 GLY A CA 1
ATOM 590 C C . GLY A 1 80 ? 4.442 -1.403 1.229 1.00 98.62 80 GLY A C 1
ATOM 591 O O . GLY A 1 80 ? 5.558 -1.188 1.695 1.00 98.62 80 GLY A O 1
ATOM 592 N N . ILE A 1 81 ? 4.085 -2.593 0.757 1.00 98.69 81 ILE A N 1
ATOM 593 C CA . ILE A 1 81 ? 4.990 -3.740 0.670 1.00 98.69 81 ILE A CA 1
ATOM 594 C C . ILE A 1 81 ? 5.607 -3.755 -0.729 1.00 98.69 81 ILE A C 1
ATOM 596 O O . ILE A 1 81 ? 4.897 -3.928 -1.715 1.00 98.69 81 ILE A O 1
ATOM 600 N N . ALA A 1 82 ? 6.915 -3.544 -0.807 1.00 98.12 82 ALA A N 1
ATOM 601 C CA . ALA A 1 82 ? 7.723 -3.502 -2.020 1.00 98.12 82 ALA A CA 1
ATOM 602 C C . ALA A 1 82 ? 7.103 -2.687 -3.181 1.00 98.12 82 ALA A C 1
ATOM 604 O O . ALA A 1 82 ? 6.954 -3.227 -4.279 1.00 98.12 82 ALA A O 1
ATOM 605 N N . PRO A 1 83 ? 6.696 -1.415 -2.981 1.00 97.94 83 PRO A N 1
ATOM 606 C CA . PRO A 1 83 ? 6.268 -0.566 -4.090 1.00 97.94 83 PRO A CA 1
ATOM 607 C C . PRO A 1 83 ? 7.472 -0.178 -4.964 1.00 97.94 83 PRO A C 1
ATOM 609 O O . PRO A 1 83 ? 8.418 0.413 -4.442 1.00 97.94 83 PRO A O 1
ATOM 612 N N . PRO A 1 84 ? 7.443 -0.428 -6.283 1.00 94.94 84 PRO A N 1
ATOM 613 C CA . PRO A 1 84 ? 8.444 0.136 -7.180 1.00 94.94 84 PRO A CA 1
ATOM 614 C C . PRO A 1 84 ? 8.311 1.662 -7.220 1.00 94.94 84 PRO A C 1
ATOM 616 O O . PRO A 1 84 ? 7.213 2.180 -7.433 1.00 94.94 84 PRO A O 1
ATOM 619 N N . VAL A 1 85 ? 9.416 2.390 -7.028 1.00 91.12 85 VAL A N 1
ATOM 620 C CA . VAL A 1 85 ? 9.419 3.865 -7.088 1.00 91.12 85 VAL A CA 1
ATOM 621 C C . VAL A 1 85 ? 9.159 4.336 -8.523 1.00 91.12 85 VAL A C 1
ATOM 623 O O . VAL A 1 85 ? 8.303 5.198 -8.763 1.00 91.12 85 VAL A O 1
ATOM 626 N N . ALA A 1 86 ? 9.837 3.706 -9.485 1.00 86.06 86 ALA A N 1
ATOM 627 C CA . ALA A 1 86 ? 9.596 3.852 -10.913 1.00 86.06 86 ALA A CA 1
ATOM 628 C C . ALA A 1 86 ? 9.663 2.484 -11.614 1.00 86.06 86 ALA A C 1
ATOM 630 O O . ALA A 1 86 ? 10.637 1.750 -11.483 1.00 86.06 86 ALA A O 1
ATOM 631 N N . SER A 1 87 ? 8.622 2.141 -12.372 1.00 88.38 87 SER A N 1
ATOM 632 C CA . SER A 1 87 ? 8.549 0.923 -13.185 1.00 88.38 87 SER A CA 1
ATOM 633 C C . SER A 1 87 ? 7.566 1.139 -14.332 1.00 88.38 87 SER A C 1
ATOM 635 O O . SER A 1 87 ? 6.607 1.889 -14.177 1.00 88.38 87 SER A O 1
ATOM 637 N N . ASP A 1 88 ? 7.759 0.449 -15.455 1.00 84.81 88 ASP A N 1
ATOM 638 C CA . ASP A 1 88 ? 6.793 0.447 -16.563 1.00 84.81 88 ASP A CA 1
ATOM 639 C C . ASP A 1 88 ? 5.548 -0.406 -16.255 1.00 84.81 88 ASP A C 1
ATOM 641 O O . ASP A 1 88 ? 4.534 -0.312 -16.944 1.00 84.81 88 ASP A O 1
ATOM 645 N N . LEU A 1 89 ? 5.612 -1.248 -15.216 1.00 85.56 89 LEU A N 1
ATOM 646 C CA . LEU A 1 89 ? 4.538 -2.170 -14.833 1.00 85.56 89 LEU A CA 1
ATOM 647 C C . LEU A 1 89 ? 3.634 -1.623 -13.723 1.00 85.56 89 LEU A C 1
ATOM 649 O O . LEU A 1 89 ? 2.590 -2.209 -13.434 1.00 85.56 89 LEU A O 1
ATOM 653 N N . THR A 1 90 ? 4.023 -0.523 -13.078 1.00 90.88 90 THR A N 1
ATOM 654 C CA . THR A 1 90 ? 3.278 0.086 -11.971 1.00 90.88 90 THR A CA 1
ATOM 655 C C . THR A 1 90 ? 3.174 1.591 -12.164 1.00 90.88 90 THR A C 1
ATOM 657 O O . THR A 1 90 ? 4.091 2.194 -12.719 1.00 90.88 90 THR A O 1
ATOM 660 N N . PRO A 1 91 ? 2.117 2.253 -11.661 1.00 93.50 91 PRO A N 1
ATOM 661 C CA . PRO A 1 91 ? 2.121 3.708 -11.644 1.00 93.50 91 PRO A CA 1
ATOM 662 C C . PRO A 1 91 ? 3.327 4.203 -10.832 1.00 93.50 91 PRO A C 1
ATOM 664 O O . PRO A 1 91 ? 3.646 3.652 -9.780 1.00 93.50 91 PRO A O 1
ATOM 667 N N . ARG A 1 92 ? 4.006 5.248 -11.311 1.00 95.44 92 ARG A N 1
ATOM 668 C CA . ARG A 1 92 ? 5.098 5.900 -10.567 1.00 95.44 92 ARG A CA 1
ATOM 669 C C . ARG A 1 92 ? 4.582 6.369 -9.209 1.00 95.44 92 ARG A C 1
ATOM 671 O O . ARG A 1 92 ? 3.474 6.894 -9.166 1.00 95.44 92 ARG A O 1
ATOM 678 N N . LEU A 1 93 ? 5.361 6.294 -8.134 1.00 97.38 93 LEU A N 1
ATOM 679 C CA . LEU A 1 93 ? 4.924 6.850 -6.845 1.00 97.38 93 LEU A CA 1
ATOM 680 C C . LEU A 1 93 ? 4.778 8.389 -6.898 1.00 97.38 93 LEU A C 1
ATOM 682 O O . LEU A 1 93 ? 5.500 9.040 -7.658 1.00 97.38 93 LEU A O 1
ATOM 686 N N . PRO A 1 94 ? 3.817 8.987 -6.170 1.00 97.44 94 PRO A N 1
ATOM 687 C CA . PRO A 1 94 ? 3.615 10.439 -6.147 1.00 97.44 94 PRO A CA 1
ATOM 688 C C . PRO A 1 94 ? 4.764 11.184 -5.470 1.00 97.44 94 PRO A C 1
ATOM 690 O O . PRO A 1 94 ? 5.419 10.656 -4.575 1.00 97.44 94 PRO A O 1
ATOM 693 N N . ALA A 1 95 ? 5.002 12.428 -5.870 1.00 97.19 95 ALA A N 1
ATOM 694 C CA . ALA A 1 95 ? 5.920 13.311 -5.170 1.00 97.19 95 ALA A CA 1
ATOM 695 C C . ALA A 1 95 ? 5.378 13.655 -3.766 1.00 97.19 95 ALA A C 1
ATOM 697 O O . ALA A 1 95 ? 4.158 13.718 -3.583 1.00 97.19 95 ALA A O 1
ATOM 698 N N . PRO A 1 96 ? 6.251 13.954 -2.785 1.00 96.50 96 PRO A N 1
ATOM 699 C CA . PRO A 1 96 ? 5.826 14.340 -1.438 1.00 96.50 96 PRO A CA 1
ATOM 700 C C . PRO A 1 96 ? 4.806 15.486 -1.408 1.00 96.50 96 PRO A C 1
ATOM 702 O O . PRO A 1 96 ? 3.867 15.452 -0.621 1.00 96.50 96 PRO A O 1
ATOM 705 N N . SER A 1 97 ? 4.936 16.468 -2.306 1.00 97.38 97 SER A N 1
ATOM 706 C CA . SER A 1 97 ? 4.024 17.617 -2.395 1.00 97.38 97 SER A CA 1
ATOM 707 C C . SER A 1 97 ? 2.622 17.277 -2.910 1.00 97.38 97 SER A C 1
ATOM 709 O O . SER A 1 97 ? 1.730 18.112 -2.806 1.00 97.38 97 SER A O 1
ATOM 711 N N . GLU A 1 98 ? 2.420 16.095 -3.498 1.00 98.06 98 GLU A N 1
ATOM 712 C CA . GLU A 1 98 ? 1.103 15.626 -3.950 1.00 98.06 98 GLU A CA 1
ATOM 713 C C . GLU A 1 98 ? 0.323 14.926 -2.821 1.00 98.06 98 GLU A C 1
ATOM 715 O O . GLU A 1 98 ? -0.872 14.674 -2.961 1.00 98.06 98 GLU A O 1
ATOM 720 N N . LEU A 1 99 ? 0.982 14.581 -1.709 1.00 98.12 99 LEU A N 1
ATOM 721 C CA . LEU A 1 99 ? 0.413 13.765 -0.641 1.00 98.12 99 LEU A CA 1
ATOM 722 C C . LEU A 1 99 ? -0.030 14.613 0.553 1.00 98.12 99 LEU A C 1
ATOM 724 O O . LEU A 1 99 ? 0.740 15.397 1.106 1.00 98.12 99 LEU A O 1
ATOM 728 N N . ALA A 1 100 ? -1.249 14.364 1.031 1.00 96.62 100 ALA A N 1
ATOM 729 C CA . ALA A 1 100 ? -1.690 14.866 2.326 1.00 96.62 100 ALA A CA 1
ATOM 730 C C . ALA A 1 100 ? -0.853 14.251 3.473 1.00 96.62 100 ALA A C 1
ATOM 732 O O . ALA A 1 100 ? -0.358 13.117 3.341 1.00 96.62 100 ALA A O 1
ATOM 733 N N . PRO A 1 101 ? -0.710 14.939 4.622 1.00 95.56 101 PRO A N 1
ATOM 734 C CA . PRO A 1 101 ? -0.106 14.353 5.814 1.00 95.56 101 PRO A CA 1
ATOM 735 C C . PRO A 1 101 ? -0.837 13.070 6.225 1.00 95.56 101 PRO A C 1
ATOM 737 O O . PRO A 1 101 ? -2.049 13.071 6.424 1.00 95.56 101 PRO A O 1
ATOM 740 N N . ALA A 1 102 ? -0.099 11.967 6.330 1.00 95.06 102 ALA A N 1
ATOM 741 C CA . ALA A 1 102 ? -0.613 10.682 6.788 1.00 95.06 102 ALA A CA 1
ATOM 742 C C . ALA A 1 102 ? 0.538 9.840 7.337 1.00 95.06 102 ALA A C 1
ATOM 744 O O . ALA A 1 102 ? 1.686 9.990 6.910 1.00 95.06 102 ALA A O 1
ATOM 745 N N . ARG A 1 103 ? 0.222 8.906 8.235 1.00 95.56 103 ARG A N 1
ATOM 746 C CA . ARG A 1 103 ? 1.192 7.923 8.721 1.00 95.56 103 ARG A CA 1
ATOM 747 C C . ARG A 1 103 ? 1.456 6.882 7.633 1.00 95.56 103 ARG A C 1
ATOM 749 O O . ARG A 1 103 ? 0.522 6.239 7.152 1.00 95.56 103 ARG A O 1
ATOM 756 N N . ARG A 1 104 ? 2.720 6.713 7.243 1.00 97.69 104 ARG A N 1
ATOM 757 C CA . ARG A 1 104 ? 3.125 5.812 6.156 1.00 97.69 104 ARG A CA 1
ATOM 758 C C . ARG A 1 104 ? 4.296 4.942 6.583 1.00 97.69 104 ARG A C 1
ATOM 760 O O . ARG A 1 104 ? 5.200 5.423 7.261 1.00 97.69 104 ARG A O 1
ATOM 767 N N . ALA A 1 105 ? 4.284 3.687 6.148 1.00 98.44 105 ALA A N 1
ATOM 768 C CA . ALA A 1 105 ? 5.429 2.798 6.275 1.00 98.44 105 ALA A CA 1
ATOM 769 C C . ALA A 1 105 ? 5.668 2.001 4.992 1.00 98.44 105 ALA A C 1
ATOM 771 O O . ALA A 1 105 ? 4.732 1.625 4.282 1.00 98.44 105 ALA A O 1
ATOM 772 N N . PHE A 1 106 ? 6.932 1.695 4.740 1.00 98.75 106 PHE A N 1
ATOM 773 C CA . PHE A 1 106 ? 7.394 0.882 3.629 1.00 98.75 106 PHE A CA 1
ATOM 774 C C . PHE A 1 106 ? 8.030 -0.404 4.151 1.00 98.75 106 PHE A C 1
ATOM 776 O O . PHE A 1 106 ? 8.699 -0.412 5.183 1.00 98.75 106 PHE A O 1
ATOM 783 N N . ILE A 1 107 ? 7.841 -1.505 3.433 1.00 98.69 107 ILE A N 1
ATOM 784 C CA . ILE A 1 107 ? 8.486 -2.789 3.722 1.00 98.69 107 ILE A CA 1
ATOM 785 C C . ILE A 1 107 ? 9.157 -3.262 2.439 1.00 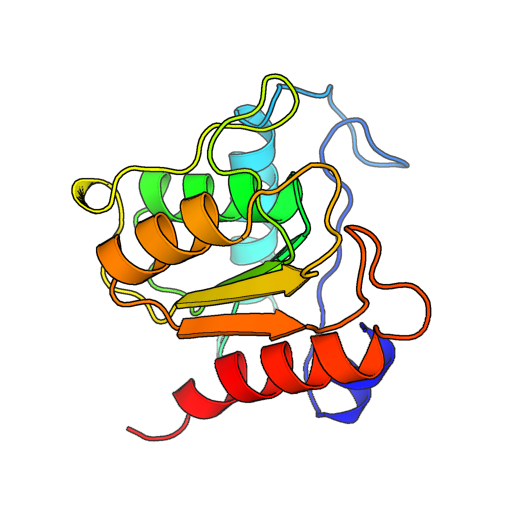98.69 107 ILE A C 1
ATOM 787 O O . ILE A 1 107 ? 8.498 -3.324 1.408 1.00 98.69 107 ILE A O 1
ATOM 791 N N . VAL A 1 108 ? 10.436 -3.624 2.480 1.00 98.56 108 VAL A N 1
ATOM 792 C CA . VAL A 1 108 ? 11.173 -4.118 1.305 1.00 98.56 108 VAL A CA 1
ATOM 793 C C . VAL A 1 108 ? 12.129 -5.239 1.692 1.00 98.56 108 VAL A C 1
ATOM 795 O O . VAL A 1 108 ? 12.621 -5.286 2.819 1.00 98.56 108 VAL A O 1
ATOM 798 N N . GLY A 1 109 ? 12.362 -6.181 0.783 1.00 98.31 109 GLY A N 1
ATOM 799 C CA . GLY A 1 109 ? 13.376 -7.217 0.951 1.00 98.31 109 GLY A CA 1
ATOM 800 C C . GLY A 1 109 ? 14.746 -6.726 0.481 1.00 98.31 109 GLY A C 1
ATOM 801 O O . GLY A 1 109 ? 14.840 -6.032 -0.524 1.00 98.31 109 GLY A O 1
ATOM 802 N N . ASP A 1 110 ? 15.828 -7.097 1.167 1.00 97.75 110 ASP A N 1
ATOM 803 C CA . ASP A 1 110 ? 17.192 -6.724 0.738 1.00 97.75 110 ASP A CA 1
ATOM 804 C C . ASP A 1 110 ? 17.693 -7.480 -0.508 1.00 97.75 110 ASP A C 1
ATOM 806 O O . ASP A 1 110 ? 18.758 -7.169 -1.036 1.00 97.75 110 ASP A O 1
ATOM 810 N N . ARG A 1 111 ? 16.932 -8.478 -0.970 1.00 97.25 111 ARG A N 1
ATOM 811 C CA . ARG A 1 111 ? 17.159 -9.244 -2.203 1.00 97.25 111 ARG A CA 1
ATOM 812 C C . ARG A 1 111 ? 15.990 -9.090 -3.173 1.00 97.25 111 ARG A C 1
ATOM 814 O O . ARG A 1 111 ? 15.740 -9.980 -3.985 1.00 97.25 111 ARG A O 1
ATOM 821 N N . ASP A 1 112 ? 15.226 -8.010 -3.046 1.00 97.75 112 ASP A N 1
ATOM 822 C CA . ASP A 1 112 ? 14.166 -7.693 -3.991 1.00 97.75 112 ASP A CA 1
ATOM 823 C C . ASP A 1 112 ? 14.771 -7.443 -5.385 1.00 97.75 112 ASP A C 1
ATOM 825 O O . ASP A 1 112 ? 15.721 -6.683 -5.551 1.00 97.75 112 ASP A O 1
ATOM 829 N N . GLN A 1 113 ? 14.242 -8.147 -6.384 1.00 95.44 113 GLN A N 1
ATOM 830 C CA . GLN A 1 113 ? 14.718 -8.113 -7.769 1.00 95.44 113 GLN A CA 1
ATOM 831 C C . GLN A 1 113 ? 14.035 -7.031 -8.620 1.00 95.44 113 GLN A C 1
ATOM 833 O O . GLN A 1 113 ? 14.411 -6.835 -9.772 1.00 95.44 113 GLN A O 1
ATOM 838 N N . PHE A 1 114 ? 13.027 -6.353 -8.068 1.00 94.88 114 PHE A N 1
ATOM 839 C CA . PHE A 1 114 ? 12.246 -5.317 -8.743 1.00 94.88 114 PHE A CA 1
ATOM 840 C C . PHE A 1 114 ? 12.335 -3.957 -8.048 1.00 94.88 114 PHE A C 1
ATOM 842 O O . PHE A 1 114 ? 12.120 -2.939 -8.701 1.00 94.88 114 PHE A O 1
ATOM 849 N N . VAL A 1 115 ? 12.627 -3.925 -6.745 1.00 96.75 115 VAL A N 1
ATOM 850 C CA . VAL A 1 115 ? 12.649 -2.692 -5.946 1.00 96.75 115 VAL A CA 1
ATOM 851 C C . VAL A 1 115 ? 13.995 -2.523 -5.254 1.00 96.75 115 VAL A C 1
ATOM 853 O O . VAL A 1 115 ? 14.370 -3.314 -4.392 1.00 96.75 115 VAL A O 1
ATOM 856 N N . GLY A 1 116 ? 14.719 -1.461 -5.607 1.00 96.62 116 GLY A N 1
ATOM 857 C CA . GLY A 1 116 ? 15.979 -1.116 -4.956 1.00 96.62 116 GLY A CA 1
ATOM 858 C C . GLY A 1 116 ? 15.756 -0.597 -3.535 1.00 96.62 116 GLY A C 1
ATOM 859 O O . GLY A 1 116 ? 14.962 0.317 -3.320 1.00 96.62 116 GLY A O 1
ATOM 860 N N . VAL A 1 117 ? 16.484 -1.149 -2.559 1.00 97.94 117 VAL A N 1
ATOM 861 C CA . VAL A 1 117 ? 16.380 -0.720 -1.151 1.00 97.94 117 VAL A CA 1
ATOM 862 C C . VAL A 1 117 ? 16.775 0.742 -0.979 1.00 97.94 117 VAL A C 1
ATOM 864 O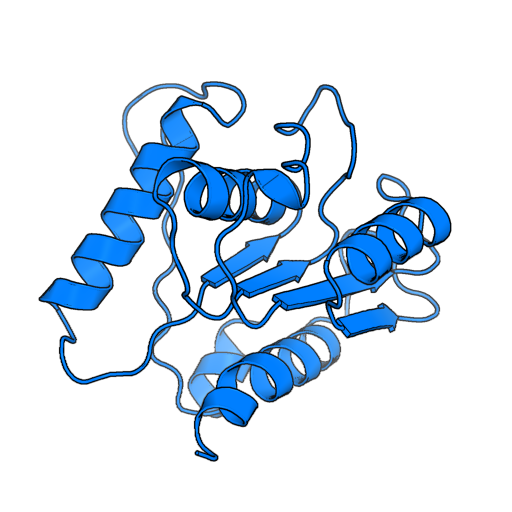 O . VAL A 1 117 ? 16.090 1.460 -0.260 1.00 97.94 117 VAL A O 1
ATOM 867 N N . GLU A 1 118 ? 17.862 1.178 -1.616 1.00 97.69 118 GLU A N 1
ATOM 868 C CA . GLU A 1 118 ? 18.355 2.559 -1.528 1.00 97.69 118 GLU A CA 1
ATOM 869 C C . GLU A 1 118 ? 17.324 3.544 -2.088 1.00 97.69 118 GLU A C 1
ATOM 871 O O . GLU A 1 118 ? 16.858 4.415 -1.362 1.00 97.69 118 GLU A O 1
ATOM 876 N N . GLU A 1 119 ? 16.857 3.313 -3.319 1.00 96.94 119 GLU A N 1
ATOM 877 C CA . GLU A 1 119 ? 15.845 4.152 -3.975 1.00 96.94 119 GLU A CA 1
ATOM 878 C C . GLU A 1 119 ? 14.561 4.271 -3.139 1.00 96.94 119 GLU A C 1
ATOM 880 O O . GLU A 1 119 ? 14.028 5.367 -2.947 1.00 96.94 119 GLU A O 1
ATOM 885 N N . LEU A 1 120 ? 14.067 3.153 -2.597 1.00 98.25 120 LEU A N 1
ATOM 886 C CA . LEU A 1 120 ? 12.874 3.183 -1.759 1.00 98.25 120 LEU A CA 1
ATOM 887 C C . LEU A 1 120 ? 13.131 3.840 -0.395 1.00 98.25 120 LEU A C 1
ATOM 889 O O . LEU A 1 120 ? 12.233 4.489 0.139 1.00 98.25 120 LEU A O 1
ATOM 893 N N . SER A 1 121 ? 14.334 3.691 0.166 1.00 98.31 121 SER A N 1
ATOM 894 C CA . SER A 1 121 ? 14.722 4.338 1.428 1.00 98.31 121 SER A CA 1
ATOM 895 C C . SER A 1 121 ? 14.770 5.853 1.280 1.00 98.31 121 SER A C 1
ATOM 897 O O . SER A 1 121 ? 14.219 6.557 2.124 1.00 98.31 121 SER A O 1
ATOM 899 N N . ASP A 1 122 ? 15.348 6.349 0.188 1.00 98.31 122 ASP A N 1
ATOM 900 C CA . ASP A 1 122 ? 15.393 7.777 -0.122 1.00 98.31 122 ASP A CA 1
ATOM 901 C C . ASP A 1 122 ? 13.982 8.340 -0.320 1.00 98.31 122 ASP A C 1
ATOM 903 O O . ASP A 1 122 ? 13.636 9.397 0.220 1.00 98.31 122 ASP A O 1
ATOM 907 N N . TYR A 1 123 ? 13.126 7.601 -1.031 1.00 98.31 123 TYR A N 1
ATOM 908 C CA . TYR A 1 123 ? 11.727 7.979 -1.199 1.00 98.31 123 TYR A CA 1
ATOM 909 C C . TYR A 1 123 ? 10.980 8.019 0.143 1.00 98.31 123 TYR A C 1
ATOM 911 O O . TYR A 1 123 ? 10.321 9.015 0.445 1.00 98.31 123 TYR A O 1
ATOM 919 N N . ALA A 1 124 ? 11.118 6.991 0.985 1.00 98.31 124 ALA A N 1
ATOM 920 C CA . ALA A 1 124 ? 10.503 6.954 2.312 1.00 98.31 124 ALA A CA 1
ATOM 921 C C . ALA A 1 124 ? 10.979 8.120 3.195 1.00 98.31 124 ALA A C 1
ATOM 923 O O . ALA A 1 124 ? 10.155 8.798 3.813 1.00 98.31 124 ALA A O 1
ATOM 924 N N . ALA A 1 125 ? 12.282 8.417 3.185 1.00 98.31 125 ALA A N 1
ATOM 925 C CA . ALA A 1 125 ? 12.860 9.547 3.907 1.00 98.31 125 ALA A CA 1
ATOM 926 C C . ALA A 1 125 ? 12.280 10.890 3.435 1.00 98.31 125 ALA A C 1
ATOM 928 O O . ALA A 1 125 ? 11.953 11.738 4.265 1.00 98.31 125 ALA A O 1
ATOM 929 N N . SER A 1 126 ? 12.061 11.064 2.125 1.00 97.62 126 SER A N 1
ATOM 930 C CA . SER A 1 126 ? 11.437 12.276 1.568 1.00 97.62 126 SER A CA 1
ATOM 931 C C . SER A 1 126 ? 9.991 12.502 2.037 1.00 97.62 126 SER A C 1
ATOM 933 O O . SER A 1 126 ? 9.507 13.633 2.026 1.00 97.62 126 SER A O 1
ATOM 935 N N . LEU A 1 127 ? 9.311 11.436 2.472 1.00 97.00 127 LEU A N 1
ATOM 936 C CA . LEU A 1 127 ? 7.961 11.473 3.035 1.00 97.00 127 LEU A CA 1
ATOM 937 C C . LEU A 1 127 ? 7.943 11.546 4.568 1.00 97.00 127 LEU A C 1
ATOM 939 O O . LEU A 1 127 ? 6.862 11.657 5.146 1.00 97.00 127 LEU A O 1
ATOM 943 N N . GLY A 1 128 ? 9.099 11.428 5.231 1.00 96.88 128 GLY A N 1
ATOM 944 C CA . GLY A 1 128 ? 9.168 11.203 6.678 1.00 96.88 128 GLY 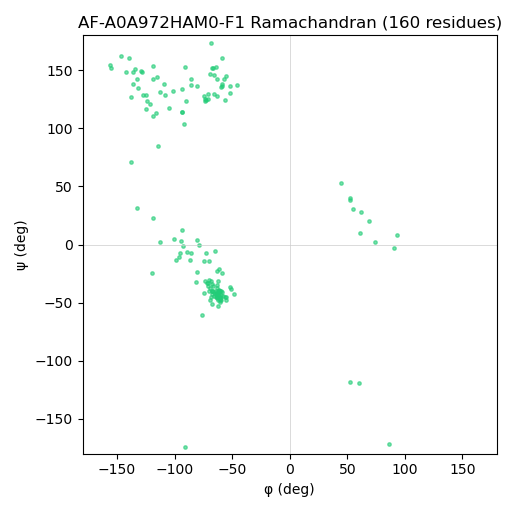A CA 1
ATOM 945 C C . GLY A 1 128 ? 8.505 9.887 7.109 1.00 96.88 128 GLY A C 1
ATOM 946 O O . GLY A 1 128 ? 7.967 9.806 8.210 1.00 96.88 128 GLY A O 1
ATOM 947 N N . ALA A 1 129 ? 8.478 8.888 6.224 1.00 97.56 129 ALA A N 1
ATOM 948 C CA . ALA A 1 129 ? 7.833 7.601 6.450 1.00 97.56 129 ALA A CA 1
ATOM 949 C C . ALA A 1 129 ? 8.795 6.572 7.061 1.00 97.56 129 ALA A C 1
ATOM 951 O O . ALA A 1 129 ? 9.999 6.595 6.800 1.00 97.56 129 ALA A O 1
ATOM 952 N N . ASP A 1 130 ? 8.247 5.616 7.812 1.00 97.31 130 ASP A N 1
ATOM 953 C CA . ASP A 1 130 ? 9.018 4.481 8.318 1.00 97.31 130 ASP A CA 1
ATOM 954 C C . ASP A 1 130 ? 9.421 3.551 7.159 1.00 97.31 130 ASP A C 1
ATOM 956 O O . ASP A 1 130 ? 8.651 3.344 6.217 1.00 97.31 130 ASP A O 1
ATOM 960 N N . ILE A 1 131 ? 10.595 2.918 7.240 1.00 98.00 131 ILE A N 1
ATOM 961 C CA . ILE A 1 131 ? 10.989 1.849 6.314 1.00 98.00 131 ILE A CA 1
ATOM 962 C C . ILE A 1 131 ? 11.544 0.634 7.058 1.00 98.00 131 ILE A C 1
ATOM 964 O O . ILE A 1 131 ? 12.367 0.739 7.968 1.00 98.00 131 ILE A O 1
ATOM 968 N N . HIS A 1 132 ? 11.093 -0.550 6.649 1.00 98.06 132 HIS A N 1
ATOM 969 C CA . HIS A 1 132 ? 11.516 -1.834 7.191 1.00 98.06 132 HIS A CA 1
ATOM 970 C C . HIS A 1 132 ? 12.171 -2.683 6.102 1.00 98.06 132 HIS A C 1
ATOM 972 O O . HIS A 1 132 ? 11.504 -3.184 5.196 1.00 98.06 132 HIS A O 1
ATOM 978 N N . VAL A 1 133 ? 13.484 -2.885 6.221 1.00 98.25 133 VAL A N 1
ATOM 979 C CA . VAL A 1 133 ? 14.255 -3.746 5.316 1.00 98.25 133 VAL A CA 1
ATOM 980 C C . VAL A 1 133 ? 14.359 -5.153 5.905 1.00 98.25 133 VAL A C 1
ATOM 982 O O . VAL A 1 133 ? 14.992 -5.367 6.943 1.00 98.25 133 VAL A O 1
ATOM 985 N N . LEU A 1 134 ? 13.744 -6.135 5.247 1.00 97.62 134 LEU A N 1
ATOM 986 C CA . LEU A 1 134 ? 13.738 -7.529 5.684 1.00 97.62 134 LEU A CA 1
ATOM 987 C C . LEU A 1 134 ? 14.900 -8.305 5.063 1.00 97.62 134 LEU A C 1
ATOM 989 O O . LEU A 1 134 ? 14.851 -8.721 3.905 1.00 97.62 134 LEU A O 1
ATOM 993 N N . LYS A 1 135 ? 15.929 -8.557 5.878 1.00 96.94 135 LYS A N 1
ATOM 994 C CA . LYS A 1 135 ? 17.128 -9.290 5.457 1.00 96.94 135 LYS A CA 1
ATOM 995 C C . LYS A 1 135 ? 16.830 -10.701 4.944 1.00 96.94 135 LYS A C 1
ATOM 997 O O . LYS A 1 135 ? 16.103 -11.472 5.577 1.00 96.94 135 LYS A O 1
ATOM 1002 N N . GLY A 1 136 ? 17.470 -11.060 3.837 1.00 96.44 136 GLY A N 1
ATOM 1003 C CA . GLY A 1 136 ? 17.320 -12.328 3.136 1.00 96.44 136 GLY A CA 1
ATOM 1004 C C . GLY A 1 136 ? 15.963 -12.525 2.463 1.00 96.44 136 GLY A C 1
ATOM 1005 O O . GLY A 1 136 ? 15.601 -13.677 2.230 1.00 96.44 136 GLY A O 1
ATOM 1006 N N . SER A 1 137 ? 15.208 -11.454 2.203 1.00 97.81 137 SER A N 1
ATOM 1007 C CA . SER A 1 137 ? 13.873 -11.537 1.592 1.00 97.81 137 SER A CA 1
ATOM 1008 C C . SER A 1 137 ? 13.899 -10.999 0.169 1.00 97.81 137 SER A C 1
ATOM 1010 O O . SER A 1 137 ? 14.535 -9.983 -0.098 1.00 97.81 137 SER A O 1
ATOM 1012 N N . ASP A 1 138 ? 13.206 -11.690 -0.728 1.00 97.06 138 ASP A N 1
ATOM 1013 C CA . ASP A 1 138 ? 12.941 -11.231 -2.089 1.00 97.06 138 ASP A CA 1
ATOM 1014 C C . ASP A 1 138 ? 11.617 -10.449 -2.155 1.00 97.06 138 ASP A C 1
ATOM 1016 O O . ASP A 1 138 ? 10.955 -10.226 -1.139 1.00 97.06 138 ASP A O 1
ATOM 1020 N N . HIS A 1 139 ? 11.207 -10.075 -3.369 1.00 97.12 139 HIS A N 1
ATOM 1021 C CA . HIS A 1 139 ? 9.960 -9.350 -3.635 1.00 97.12 139 HIS A CA 1
ATOM 1022 C C . HIS A 1 139 ? 8.687 -10.072 -3.159 1.00 97.12 139 HIS A C 1
ATOM 1024 O O . HIS A 1 139 ? 7.642 -9.455 -2.945 1.00 97.12 139 HIS A O 1
ATOM 1030 N N . PHE A 1 140 ? 8.750 -11.400 -3.038 1.00 96.88 140 PHE A N 1
ATOM 1031 C CA . PHE A 1 140 ? 7.605 -12.255 -2.734 1.00 96.88 140 PHE A CA 1
ATOM 1032 C C . PHE A 1 140 ? 7.533 -12.631 -1.254 1.00 96.88 140 PHE A C 1
ATOM 1034 O O . PHE A 1 140 ? 6.493 -13.113 -0.796 1.00 96.88 140 PHE A O 1
ATOM 1041 N N . PHE A 1 141 ? 8.610 -12.384 -0.501 1.00 96.81 141 PHE A N 1
ATOM 1042 C CA . PHE A 1 141 ? 8.706 -12.630 0.933 1.00 96.81 141 PHE A CA 1
ATOM 1043 C C . PHE A 1 141 ? 8.301 -14.067 1.302 1.00 96.81 141 PHE A C 1
ATOM 1045 O O . PHE A 1 141 ? 7.623 -14.295 2.313 1.00 96.81 141 PHE A O 1
ATOM 1052 N N . TYR A 1 142 ? 8.703 -15.053 0.488 1.00 92.56 142 TYR A N 1
ATOM 1053 C CA . TYR A 1 142 ? 8.395 -16.463 0.739 1.00 92.56 142 TYR A CA 1
ATOM 1054 C C . TYR A 1 142 ? 8.807 -16.867 2.161 1.00 92.56 142 TYR A C 1
ATOM 1056 O O . TYR A 1 142 ? 9.916 -16.585 2.612 1.00 92.56 142 TYR A O 1
ATOM 1064 N N . PHE A 1 143 ? 7.885 -17.508 2.887 1.00 91.19 143 PHE A N 1
ATOM 1065 C CA . PHE A 1 143 ? 8.032 -17.899 4.300 1.00 91.19 143 PHE A CA 1
ATOM 1066 C C . PHE A 1 143 ? 8.252 -16.742 5.296 1.00 91.19 143 PHE A C 1
ATOM 1068 O O . PHE A 1 143 ? 8.520 -16.981 6.472 1.00 91.19 143 PHE A O 1
ATOM 1075 N N . ARG A 1 144 ? 8.100 -15.484 4.866 1.00 94.62 144 ARG A N 1
ATOM 1076 C CA . ARG A 1 144 ? 8.251 -14.283 5.704 1.00 94.62 144 ARG A CA 1
ATOM 1077 C C . ARG A 1 144 ? 6.941 -13.522 5.917 1.00 94.62 144 ARG A C 1
ATOM 1079 O O . ARG A 1 144 ? 6.956 -12.514 6.618 1.00 94.62 144 ARG A O 1
ATOM 1086 N N . TYR A 1 145 ? 5.806 -14.005 5.398 1.00 94.56 145 TYR A N 1
ATOM 1087 C CA . TYR A 1 145 ? 4.497 -13.355 5.576 1.00 94.56 145 TYR A CA 1
ATOM 1088 C C . TYR A 1 145 ? 4.141 -13.010 7.032 1.00 94.56 145 TYR A C 1
ATOM 1090 O O . TYR A 1 145 ? 3.607 -11.918 7.227 1.00 94.56 145 TYR A O 1
ATOM 1098 N N . PRO A 1 146 ? 4.454 -13.844 8.049 1.00 95.44 146 PRO A N 1
ATOM 1099 C CA . PRO A 1 146 ? 4.210 -13.464 9.440 1.00 95.44 146 PRO A CA 1
ATOM 1100 C C . PRO A 1 146 ? 5.032 -12.244 9.868 1.00 95.44 146 PRO A C 1
ATOM 1102 O O . PRO A 1 146 ? 4.523 -11.368 10.557 1.00 95.44 146 PRO A O 1
ATOM 1105 N N . LYS A 1 147 ? 6.284 -12.139 9.399 1.00 96.19 147 LYS A N 1
ATOM 1106 C CA . LYS A 1 147 ? 7.146 -10.991 9.699 1.00 96.19 147 LYS A CA 1
ATOM 1107 C C . LYS A 1 147 ? 6.670 -9.724 8.992 1.00 96.19 147 LYS A C 1
ATOM 1109 O O . LYS A 1 147 ? 6.671 -8.656 9.591 1.00 96.19 147 LYS A O 1
ATOM 1114 N N . VAL A 1 148 ? 6.218 -9.841 7.743 1.00 97.56 148 VAL A N 1
ATOM 1115 C CA . VAL A 1 148 ? 5.574 -8.728 7.024 1.00 97.56 148 VAL A CA 1
ATOM 1116 C C . VAL A 1 148 ? 4.317 -8.271 7.772 1.00 97.56 148 VAL A C 1
ATOM 1118 O O . VAL A 1 148 ? 4.143 -7.078 8.001 1.00 97.56 148 VAL A O 1
ATOM 1121 N N . ALA A 1 149 ? 3.474 -9.212 8.213 1.00 97.38 149 ALA A N 1
ATOM 1122 C CA . ALA A 1 149 ? 2.261 -8.906 8.967 1.00 97.38 149 ALA A CA 1
ATOM 1123 C C . ALA A 1 149 ? 2.555 -8.189 10.294 1.00 97.38 149 ALA A C 1
ATOM 1125 O O . ALA A 1 149 ? 1.851 -7.241 10.617 1.00 97.38 149 ALA A O 1
ATOM 1126 N N . GLU A 1 150 ? 3.603 -8.577 11.027 1.00 96.38 150 GLU A N 1
ATOM 1127 C CA . GLU A 1 150 ? 4.034 -7.902 12.263 1.00 96.38 150 GLU A CA 1
ATOM 1128 C C . GLU A 1 150 ? 4.286 -6.402 12.036 1.00 96.38 150 GLU A C 1
ATOM 1130 O O . GLU A 1 150 ? 3.757 -5.566 12.768 1.00 96.38 150 GLU A O 1
ATOM 1135 N N . HIS A 1 151 ? 5.028 -6.053 10.979 1.00 96.00 151 HIS A N 1
ATOM 1136 C CA . HIS A 1 151 ? 5.293 -4.657 10.621 1.00 96.00 151 HIS A CA 1
ATOM 1137 C C . HIS A 1 151 ? 4.027 -3.913 10.180 1.00 96.00 151 HIS A C 1
ATOM 1139 O O . HIS A 1 151 ? 3.820 -2.768 10.574 1.00 96.00 151 HIS A O 1
ATOM 1145 N N . VAL A 1 152 ? 3.148 -4.564 9.409 1.00 97.25 152 VAL A N 1
ATOM 1146 C CA . VAL A 1 152 ? 1.848 -3.987 9.026 1.00 97.25 152 VAL A CA 1
ATOM 1147 C C . VAL A 1 152 ? 1.006 -3.684 10.270 1.00 97.25 152 VAL A C 1
ATOM 1149 O O . VAL A 1 152 ? 0.508 -2.571 10.417 1.00 97.25 152 VAL A O 1
ATOM 1152 N N . ILE A 1 153 ? 0.873 -4.648 11.184 1.00 96.62 153 ILE A N 1
ATOM 1153 C CA . ILE A 1 153 ? 0.083 -4.521 12.416 1.00 96.62 153 ILE A CA 1
ATOM 1154 C C . ILE A 1 153 ? 0.632 -3.392 13.288 1.00 96.62 153 ILE A C 1
ATOM 1156 O O . ILE A 1 153 ? -0.137 -2.543 13.735 1.00 96.62 153 ILE A O 1
ATOM 1160 N N . ALA A 1 154 ? 1.952 -3.341 13.496 1.00 93.94 154 ALA A N 1
ATOM 1161 C CA . ALA A 1 154 ? 2.584 -2.280 14.275 1.00 93.94 154 ALA A CA 1
ATOM 1162 C C . ALA A 1 154 ? 2.310 -0.893 13.675 1.00 93.94 154 ALA A C 1
ATOM 1164 O O . ALA A 1 154 ? 2.000 0.049 14.410 1.00 93.94 154 ALA A O 1
ATOM 1165 N N . THR A 1 155 ? 2.349 -0.771 12.344 1.00 90.62 155 THR A N 1
ATOM 1166 C CA . THR A 1 155 ? 2.088 0.500 11.664 1.00 90.62 155 THR A CA 1
ATOM 1167 C C . THR A 1 155 ? 0.628 0.936 11.763 1.00 90.62 155 THR A C 1
ATOM 1169 O O . THR A 1 155 ? 0.352 2.127 11.908 1.00 90.62 155 THR A O 1
ATOM 1172 N N . LEU A 1 156 ? -0.317 0.001 11.699 1.00 92.81 156 LEU A N 1
ATOM 1173 C CA . LEU A 1 156 ? -1.739 0.338 11.759 1.00 92.81 156 LEU A CA 1
ATOM 1174 C C . LEU A 1 156 ? -2.240 0.563 13.199 1.00 92.81 156 LEU A C 1
ATOM 1176 O O . LEU A 1 156 ? -3.089 1.422 13.403 1.00 92.81 156 LEU A O 1
ATOM 1180 N N . ASN A 1 157 ? -1.690 -0.135 14.201 1.00 88.62 157 ASN A N 1
ATOM 1181 C CA . ASN A 1 157 ? -2.102 0.003 15.610 1.00 88.62 157 ASN A CA 1
ATOM 1182 C C . ASN A 1 157 ? -1.499 1.213 16.331 1.00 88.62 157 ASN A C 1
ATOM 1184 O O . ASN A 1 157 ? -2.072 1.704 17.303 1.00 88.62 157 ASN A O 1
ATOM 1188 N N . SER A 1 158 ? -0.357 1.724 15.871 1.00 70.56 158 SER A N 1
ATOM 1189 C CA . SER A 1 158 ? 0.244 2.942 16.439 1.00 70.56 158 SER A CA 1
ATOM 1190 C C . SER A 1 158 ? -0.611 4.201 16.219 1.00 70.56 158 SER A C 1
ATOM 1192 O O . SER A 1 158 ? -0.311 5.240 16.793 1.00 70.56 158 SER A O 1
ATOM 1194 N N . ALA A 1 159 ? -1.708 4.097 15.458 1.00 54.00 159 ALA A N 1
ATOM 1195 C CA . ALA A 1 159 ? -2.712 5.143 15.266 1.00 54.00 159 ALA A CA 1
ATOM 1196 C C . ALA A 1 159 ? -3.725 5.284 16.425 1.00 54.00 159 ALA A C 1
ATOM 1198 O O . ALA A 1 159 ? -4.611 6.127 16.341 1.00 54.00 159 ALA A O 1
ATOM 1199 N N . THR A 1 160 ? -3.630 4.466 17.482 1.00 45.25 160 THR A N 1
ATOM 1200 C CA . THR A 1 160 ? -4.589 4.473 18.614 1.00 45.25 160 THR A CA 1
ATOM 1201 C C . THR A 1 160 ? -4.094 5.217 19.859 1.00 45.25 160 THR A C 1
ATOM 1203 O O . THR A 1 160 ? -4.757 5.198 20.893 1.00 45.25 160 THR A O 1
ATOM 1206 N N . THR A 1 161 ? -2.931 5.859 19.778 1.00 35.47 161 THR A N 1
ATOM 1207 C CA . THR A 1 161 ? -2.394 6.734 20.827 1.00 35.47 161 THR A CA 1
ATOM 1208 C C . THR A 1 161 ? -2.337 8.144 20.273 1.00 35.47 161 THR A C 1
ATOM 1210 O O . THR A 1 161 ? -1.323 8.506 19.693 1.00 35.47 161 THR A O 1
ATOM 1213 N N . ASP A 1 162 ? -3.458 8.855 20.371 1.00 31.52 162 ASP A N 1
ATOM 1214 C CA . ASP A 1 162 ? -3.569 10.301 20.614 1.00 31.52 162 ASP A CA 1
ATOM 1215 C C . ASP A 1 162 ? -5.035 10.653 20.922 1.00 31.52 162 ASP A C 1
ATOM 1217 O O . ASP A 1 162 ? -5.931 10.202 20.168 1.00 31.52 162 ASP A O 1
#

Radius of gyration: 14.98 Å; Cα contacts (8 Å, |Δi|>4): 273; chains: 1; bounding box: 38×36×39 Å

Secondary structure (DSSP, 8-state):
-HHHHHHTT------PPTTSTT--S---TTSTHHHHHHHHHHHHHHHSTTS---EEEETHHHHHHHHHHHHHT----EEEES--SS-SSSPPPPPGGGSPS--EEEEEETT-SSS-HHHHHHHHHHTT-EEEEETT--TT-TTTHHHHHHHHHHHHHGGG--

pLDDT: mean 94.95, std 9.2, range [31.52, 98.75]

Solvent-accessible surface area (backbone atoms only — not comparable to full-atom values): 9053 Å² total; per-residue (Å²): 73,68,68,56,42,43,74,72,69,46,88,82,91,84,82,62,51,45,50,36,91,89,33,65,72,65,79,50,70,42,62,58,46,22,54,50,49,50,50,54,52,50,49,49,45,70,78,41,66,90,56,89,70,67,48,77,23,52,28,57,47,14,16,17,49,51,39,30,23,34,74,69,51,43,51,54,36,36,35,28,36,46,40,36,64,73,50,99,84,31,32,56,50,68,57,60,91,51,44,46,82,50,58,42,36,38,37,38,21,74,55,27,88,81,35,57,60,65,65,48,47,56,52,28,54,68,63,75,29,47,76,44,76,40,80,90,21,36,78,78,33,82,97,36,38,69,63,55,32,51,55,50,49,54,65,60,57,63,72,76,76,128

Sequence (162 aa):
MTAELVQAGFGVLRFNFRGVGSSSGEWSAGIGEQDDVAAAVAFAAQAYPDLPRGIVGWSFGAATSLRFQARDQSALPWVGIAPPVASDLTPRLPAPSELAPARRAFIVGDRDQFVGVEELSDYAASLGADIHVLKGSDHFFYFRYPKVAEHVIATLNSATTD

Foldseek 3Di:
DVVLCVVVPDDDDDDDFDPPDPHHDDDDQLPCSLVVLVVSVVVCCVVPVPDQDAEEAAAQGLQSPQVNQLVVVDQHQYEYEQHACDDPNHPHHDQLVSHHHHAYEYEYEPAEPRHHPVVVVVRCVNNVYHYHYDYPAYSVRVVCVSVVVVVVSVRNVVVPDD

Mean predicted aligned error: 3.22 Å